Protein AF-A0A3S8RK87-F1 (afdb_monomer)

Organism: Nezara viridula (NCBI:txid85310)

pLDDT: mean 78.55, std 17.99, range [51.72, 95.88]

Mean predicted aligned error: 12.74 Å

Foldseek 3Di:
DPPVVVVVVVVVPPPPPPDDDDAADDDCQLVPADPDQPQGWDADPSNHIDRDDDDD

Solvent-accessible surface area (backbone atoms only — not comparable to full-atom values): 3788 Å² total; per-residue (Å²): 146,65,72,66,66,60,58,61,60,63,69,69,73,76,82,81,88,75,82,86,75,65,76,63,51,61,75,70,59,34,70,44,78,67,81,89,42,91,63,40,73,39,68,47,100,35,50,30,43,37,64,36,80,68,95,127

Radius of gyration: 21.1 Å; Cα contacts (8 Å, |Δi|>4): 49; chains: 1; bounding box: 42×39×50 Å

Structure (mmCIF, N/CA/C/O backbone):
data_AF-A0A3S8RK87-F1
#
_entry.id   AF-A0A3S8RK87-F1
#
loop_
_atom_site.group_PDB
_atom_site.id
_atom_site.type_symbol
_atom_site.label_atom_id
_atom_site.label_alt_id
_atom_site.label_comp_id
_atom_site.label_asym_id
_atom_site.label_entity_id
_atom_site.label_seq_id
_atom_site.pdbx_PDB_ins_code
_atom_site.Cartn_x
_atom_site.Cartn_y
_atom_site.Cartn_z
_atom_site.occupancy
_atom_site.B_iso_or_equiv
_atom_site.auth_seq_id
_atom_site.auth_comp_id
_atom_site.auth_asym_id
_atom_site.auth_atom_id
_atom_site.pdbx_PDB_model_num
ATOM 1 N N . MET A 1 1 ? 27.653 24.790 37.002 1.00 54.25 1 MET A N 1
ATOM 2 C CA . MET A 1 1 ? 27.634 25.565 35.740 1.00 54.25 1 MET A CA 1
ATOM 3 C C . MET A 1 1 ? 27.668 24.641 34.511 1.00 54.25 1 MET A C 1
ATOM 5 O O . MET A 1 1 ? 28.419 24.892 33.588 1.00 54.25 1 MET A O 1
ATOM 9 N N . PHE A 1 2 ? 26.870 23.563 34.502 1.00 56.25 2 PHE A N 1
ATOM 10 C CA . PHE A 1 2 ? 26.816 22.565 33.415 1.00 56.25 2 PHE A CA 1
ATOM 11 C C . PHE A 1 2 ? 25.413 21.969 33.090 1.00 56.25 2 PHE A C 1
ATOM 13 O O . PHE A 1 2 ? 25.367 21.039 32.292 1.00 56.25 2 PHE A O 1
ATOM 20 N N . PRO A 1 3 ? 24.251 22.438 33.617 1.00 54.47 3 PRO A N 1
ATOM 21 C CA . PRO A 1 3 ? 22.975 21.780 33.295 1.00 54.47 3 PRO A CA 1
ATOM 22 C C . PRO A 1 3 ? 22.392 22.200 31.934 1.00 54.47 3 PRO A C 1
ATOM 24 O O . PRO A 1 3 ? 21.551 21.497 31.388 1.00 54.47 3 PRO A O 1
ATOM 27 N N . CYS A 1 4 ? 22.838 23.327 31.365 1.00 54.81 4 CYS A N 1
ATOM 28 C CA . CYS A 1 4 ? 22.267 23.869 30.126 1.00 54.81 4 CYS A CA 1
ATOM 29 C C . CYS A 1 4 ? 22.731 23.097 28.874 1.00 54.81 4 CYS A C 1
ATOM 31 O O . CYS A 1 4 ? 21.969 22.918 27.929 1.00 54.81 4 CYS A O 1
ATOM 33 N N . PHE A 1 5 ? 23.966 22.581 28.887 1.00 55.12 5 PHE A N 1
ATOM 34 C CA . PHE A 1 5 ? 24.551 21.877 27.739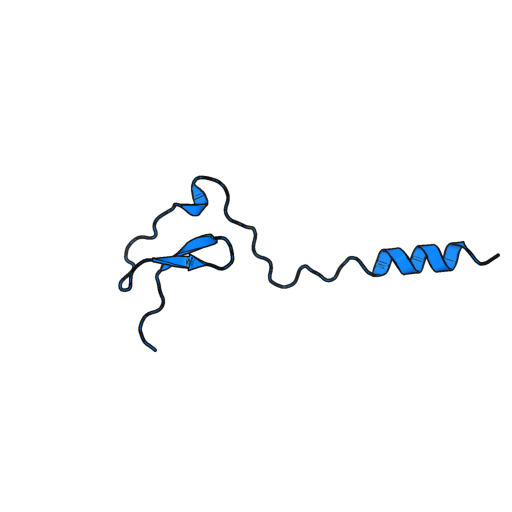 1.00 55.12 5 PHE A CA 1
ATOM 35 C C . PHE A 1 5 ? 23.910 20.497 27.508 1.00 55.12 5 PHE A C 1
ATOM 37 O O . PHE A 1 5 ? 23.700 20.086 26.372 1.00 55.12 5 PHE A O 1
ATOM 44 N N . LEU A 1 6 ? 23.529 19.814 28.594 1.00 56.81 6 LEU A N 1
ATOM 45 C CA . LEU A 1 6 ? 22.819 18.529 28.552 1.00 56.81 6 LEU A CA 1
ATOM 46 C C . LEU A 1 6 ? 21.379 18.664 28.036 1.00 56.81 6 LEU A C 1
ATOM 48 O O . LEU A 1 6 ? 20.873 17.754 27.387 1.00 56.81 6 LEU A O 1
ATOM 52 N N . LEU A 1 7 ? 20.738 19.809 28.283 1.00 56.72 7 LEU A N 1
ATOM 53 C CA . LEU A 1 7 ? 19.363 20.077 27.856 1.00 56.72 7 LEU A CA 1
ATOM 54 C C . LEU A 1 7 ? 19.266 20.345 26.345 1.00 56.72 7 LEU A C 1
ATOM 56 O O . LEU A 1 7 ? 18.311 19.911 25.711 1.00 56.72 7 LEU A O 1
ATOM 60 N N . LEU A 1 8 ? 20.280 20.986 25.752 1.00 56.91 8 LEU A N 1
ATOM 61 C CA . LEU A 1 8 ? 20.344 21.237 24.306 1.00 56.9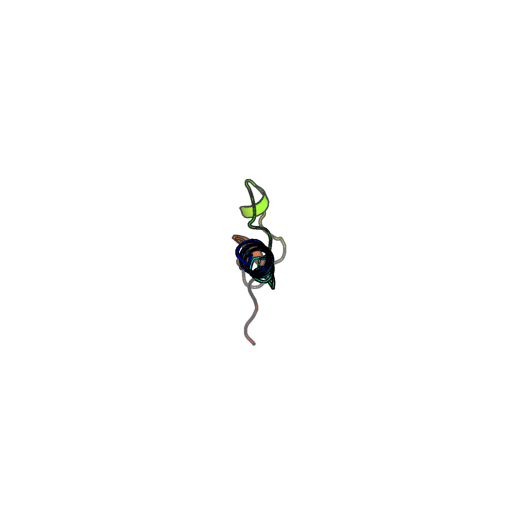1 8 LEU A CA 1
ATOM 62 C C . LEU A 1 8 ? 20.611 19.964 23.484 1.00 56.91 8 LEU A C 1
ATOM 64 O O . LEU A 1 8 ? 20.091 19.840 22.378 1.00 56.91 8 LEU A O 1
ATOM 68 N N . LEU A 1 9 ? 21.367 19.000 24.022 1.00 57.31 9 LEU A N 1
ATOM 69 C CA . LEU A 1 9 ? 21.666 17.744 23.323 1.00 57.31 9 LEU A CA 1
ATOM 70 C C . LEU A 1 9 ? 20.435 16.820 23.212 1.00 57.31 9 LEU A C 1
ATOM 72 O O . LEU A 1 9 ? 20.317 16.062 22.255 1.00 57.31 9 LEU A O 1
ATOM 76 N N . GLY A 1 10 ? 19.495 16.902 24.162 1.00 58.94 10 GLY A N 1
ATOM 77 C CA . GLY A 1 10 ? 18.295 16.058 24.186 1.00 58.94 10 GLY A CA 1
ATOM 78 C C . GLY A 1 10 ? 17.249 16.396 23.117 1.00 58.94 10 GLY A C 1
ATOM 79 O O . GLY A 1 10 ? 16.521 15.505 22.686 1.00 58.94 10 GLY A O 1
ATOM 80 N N . LEU A 1 11 ? 17.182 17.650 22.649 1.00 55.75 11 LEU A N 1
ATOM 81 C CA . LEU A 1 11 ? 16.218 18.054 21.613 1.00 55.75 11 LEU A CA 1
ATOM 82 C C . LEU A 1 11 ? 16.628 17.636 20.194 1.00 55.75 11 LEU A C 1
ATOM 84 O O . LEU A 1 11 ? 15.783 17.635 19.305 1.00 55.75 11 LEU A O 1
ATOM 88 N N . ALA A 1 12 ? 17.892 17.272 19.967 1.00 55.41 12 ALA A N 1
ATOM 89 C CA . ALA A 1 12 ? 18.373 16.894 18.639 1.00 55.41 12 ALA A CA 1
ATOM 90 C C . ALA A 1 12 ? 18.036 15.440 18.249 1.00 55.41 12 ALA A C 1
ATOM 92 O O . ALA A 1 12 ? 18.202 15.075 17.091 1.00 55.41 12 ALA A O 1
ATOM 93 N N . LEU A 1 13 ? 17.572 14.600 19.186 1.00 52.53 13 LEU A N 1
ATOM 94 C CA . LEU A 1 13 ? 17.346 13.167 18.937 1.00 52.53 13 LEU A CA 1
ATOM 95 C C . LEU A 1 13 ? 15.929 12.798 18.460 1.00 52.53 13 LEU A C 1
ATOM 97 O O . LEU A 1 13 ? 15.651 11.615 18.276 1.00 52.53 13 LEU A O 1
ATOM 101 N N . THR A 1 14 ? 15.019 13.752 18.249 1.00 54.41 14 THR A N 1
ATOM 102 C CA . THR A 1 14 ? 13.617 13.425 17.911 1.00 54.41 14 THR A CA 1
ATOM 103 C C . THR A 1 14 ? 13.263 13.526 16.427 1.00 54.41 14 THR A C 1
ATOM 105 O O . THR A 1 14 ? 12.108 13.303 16.072 1.00 54.41 14 THR A O 1
ATOM 108 N N . THR A 1 15 ? 14.213 13.817 15.535 1.00 58.59 15 THR A N 1
ATOM 109 C CA . THR A 1 15 ? 13.894 14.188 14.145 1.00 58.59 15 THR A CA 1
ATOM 110 C C . THR A 1 15 ? 14.327 13.172 13.091 1.00 58.59 15 THR A C 1
ATOM 112 O O . THR A 1 15 ? 14.768 13.587 12.036 1.00 58.59 15 THR A O 1
ATOM 115 N N . GLU A 1 16 ? 14.240 11.859 13.318 1.00 53.03 16 GLU A N 1
ATOM 116 C CA . GLU A 1 16 ? 14.690 10.888 12.294 1.00 53.03 16 GLU A CA 1
ATOM 117 C C . GLU A 1 16 ? 13.797 9.628 12.207 1.00 53.03 16 GLU A C 1
ATOM 119 O O . GLU A 1 16 ? 14.277 8.532 11.942 1.00 53.03 16 GLU A O 1
ATOM 124 N N . ALA A 1 17 ? 12.480 9.746 12.424 1.00 51.72 17 ALA A N 1
ATOM 125 C CA . ALA A 1 17 ? 11.532 8.632 12.229 1.00 51.72 17 ALA A CA 1
ATOM 126 C C . ALA A 1 17 ? 10.483 8.918 11.135 1.00 51.72 17 ALA A C 1
ATOM 128 O O . ALA A 1 17 ? 9.325 8.527 11.246 1.00 51.72 17 ALA A O 1
ATOM 129 N N . SER A 1 18 ? 10.855 9.652 10.083 1.00 52.06 18 SER A N 1
ATOM 130 C CA . SER A 1 18 ? 9.948 10.025 8.979 1.00 52.06 18 SER A CA 1
ATOM 131 C C . SER A 1 18 ? 10.489 9.652 7.600 1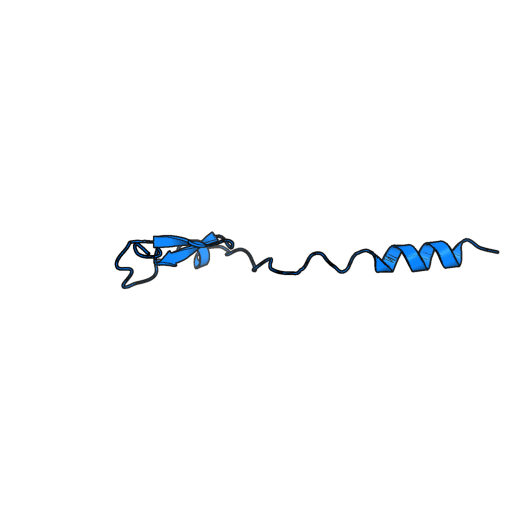.00 52.06 18 SER A C 1
ATOM 133 O O . SER A 1 18 ? 10.243 10.338 6.615 1.00 52.06 18 SER A O 1
ATOM 135 N N . PHE A 1 19 ? 11.207 8.538 7.509 1.00 52.41 19 PHE A N 1
ATOM 136 C CA . PHE A 1 19 ? 11.598 7.960 6.229 1.00 52.41 19 PHE A CA 1
ATOM 137 C C . PHE A 1 19 ? 10.611 6.825 5.907 1.00 52.41 19 PHE A C 1
ATOM 139 O O . PHE A 1 19 ? 10.658 5.780 6.542 1.00 52.41 19 PHE A O 1
ATOM 146 N N . TYR A 1 20 ? 9.708 7.043 4.942 1.00 57.84 20 TYR A N 1
ATOM 147 C CA . TYR A 1 20 ? 8.752 6.068 4.362 1.00 57.84 20 TYR A CA 1
ATOM 148 C C . TYR A 1 20 ? 7.407 5.807 5.061 1.00 57.84 20 TYR A C 1
ATOM 150 O O . TYR A 1 20 ? 6.694 4.890 4.657 1.00 57.84 20 TYR A O 1
ATOM 158 N N . MET A 1 21 ? 6.977 6.611 6.035 1.00 67.19 21 MET A N 1
ATOM 159 C CA . MET A 1 21 ? 5.585 6.519 6.495 1.00 67.19 21 MET A CA 1
ATOM 160 C C . MET A 1 21 ? 4.696 7.374 5.603 1.00 67.19 21 MET A C 1
ATOM 162 O O . MET A 1 21 ? 4.660 8.597 5.706 1.00 67.19 21 MET A O 1
ATOM 166 N N . CYS A 1 22 ? 4.002 6.725 4.679 1.00 80.62 22 CYS A N 1
ATOM 167 C CA . CYS A 1 22 ? 2.940 7.383 3.949 1.00 80.62 22 CYS A CA 1
ATOM 168 C C . CYS A 1 22 ? 1.801 7.798 4.890 1.00 80.62 22 CYS A C 1
ATOM 170 O O . CYS A 1 22 ? 1.585 7.201 5.946 1.00 80.62 22 CYS A O 1
ATOM 172 N N . THR A 1 23 ? 1.053 8.832 4.505 1.00 87.69 23 THR A N 1
ATOM 173 C CA . THR A 1 23 ? -0.122 9.252 5.269 1.00 87.69 23 THR A CA 1
ATOM 174 C C . THR A 1 23 ? -1.186 8.154 5.201 1.00 87.69 23 THR A C 1
ATOM 176 O O . THR A 1 23 ? -1.573 7.799 4.080 1.00 87.69 23 THR A O 1
ATOM 179 N N . PRO A 1 24 ? -1.661 7.627 6.348 1.00 90.00 24 PRO A N 1
ATOM 180 C CA . PRO A 1 24 ? -2.720 6.629 6.358 1.00 90.00 24 PRO A CA 1
ATOM 181 C C . PRO A 1 24 ? -3.972 7.201 5.698 1.00 90.00 24 PRO A C 1
ATOM 183 O O . PRO A 1 24 ? -4.289 8.383 5.871 1.00 90.00 24 PRO A O 1
ATOM 186 N N . CYS A 1 25 ? -4.675 6.366 4.939 1.00 92.19 25 CYS A N 1
ATOM 187 C CA . CYS A 1 25 ? -5.934 6.763 4.324 1.00 92.19 25 CYS A CA 1
ATOM 188 C C . CYS A 1 25 ? -6.967 7.132 5.402 1.00 92.19 25 CYS A C 1
ATOM 190 O O . CYS A 1 25 ? -6.899 6.668 6.547 1.00 92.19 25 CYS A O 1
ATOM 192 N N . ARG A 1 26 ? -7.939 7.980 5.051 1.00 92.44 26 ARG A N 1
ATOM 193 C CA . ARG A 1 26 ? -8.982 8.409 5.989 1.00 92.44 26 ARG A CA 1
ATOM 194 C C . ARG A 1 26 ? -10.355 8.435 5.334 1.00 92.44 26 ARG A C 1
ATOM 196 O O . ARG A 1 26 ? -10.537 9.052 4.290 1.00 92.44 26 ARG A O 1
ATOM 203 N N . GLY A 1 27 ? -11.331 7.844 6.023 1.00 92.38 27 GLY A N 1
ATOM 204 C CA . GLY A 1 27 ? -12.722 7.829 5.576 1.00 92.38 27 GLY A CA 1
ATOM 205 C C . GLY A 1 27 ? -12.861 7.123 4.231 1.00 92.38 27 GLY A C 1
ATOM 206 O O . GLY A 1 27 ? -12.253 6.079 4.019 1.00 92.38 27 GLY A O 1
ATOM 207 N N . GLU A 1 28 ? -13.620 7.729 3.323 1.00 92.94 28 GLU A N 1
ATOM 208 C CA . GLU A 1 28 ? -13.968 7.147 2.021 1.00 92.94 28 GLU A CA 1
ATOM 209 C C . GLU A 1 28 ? -12.752 6.903 1.113 1.00 92.94 28 GLU A C 1
ATOM 211 O O . GLU A 1 28 ? -12.803 6.018 0.266 1.00 92.94 28 GLU A O 1
ATOM 216 N N . GLU A 1 29 ? -11.628 7.605 1.323 1.00 90.88 29 GLU A N 1
ATOM 217 C CA . GLU A 1 29 ? -10.379 7.365 0.576 1.00 90.88 29 GLU A CA 1
ATOM 218 C C . GLU A 1 29 ? -9.888 5.912 0.723 1.00 90.88 29 GLU A C 1
ATOM 220 O O . GLU A 1 29 ? -9.300 5.355 -0.202 1.00 90.88 29 GLU A O 1
ATOM 225 N N . CYS A 1 30 ? -10.146 5.277 1.871 1.00 90.1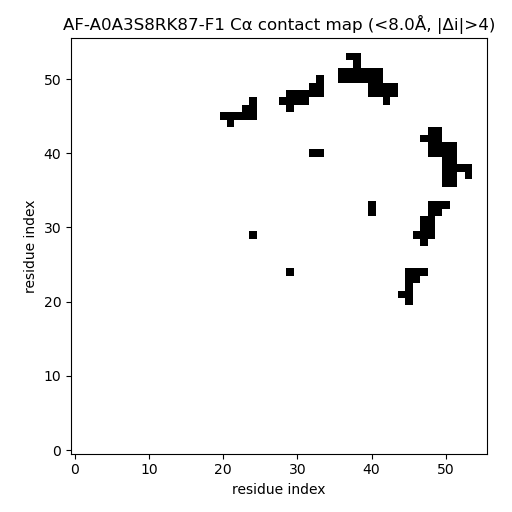9 30 CYS A N 1
ATOM 226 C CA . CYS A 1 30 ? -9.736 3.899 2.145 1.00 90.19 30 CYS A CA 1
ATOM 227 C C . CYS A 1 30 ? -10.544 2.840 1.379 1.00 90.19 30 CYS A C 1
ATOM 229 O O . CYS A 1 30 ? -10.118 1.681 1.328 1.00 90.19 30 CYS A O 1
ATOM 231 N N . ASP A 1 31 ? -11.699 3.225 0.833 1.00 93.94 31 ASP A N 1
ATOM 232 C CA . ASP A 1 31 ? -12.671 2.342 0.183 1.00 93.94 31 ASP A CA 1
ATOM 233 C C . ASP A 1 31 ? -12.898 2.715 -1.291 1.00 93.94 31 ASP A C 1
ATOM 235 O O . ASP A 1 31 ? -13.748 2.128 -1.961 1.00 93.94 31 ASP A O 1
ATOM 239 N N . LEU A 1 32 ? -12.108 3.652 -1.829 1.00 94.69 32 LEU A N 1
ATOM 240 C CA . LEU A 1 32 ? -12.076 3.949 -3.258 1.00 94.69 32 LEU A CA 1
ATOM 241 C C . LEU A 1 32 ? -11.558 2.731 -4.026 1.00 94.69 32 LEU A C 1
ATOM 243 O O . LEU A 1 32 ? -10.379 2.394 -3.953 1.00 94.69 32 LEU A O 1
ATOM 247 N N . ILE A 1 33 ? -12.446 2.075 -4.772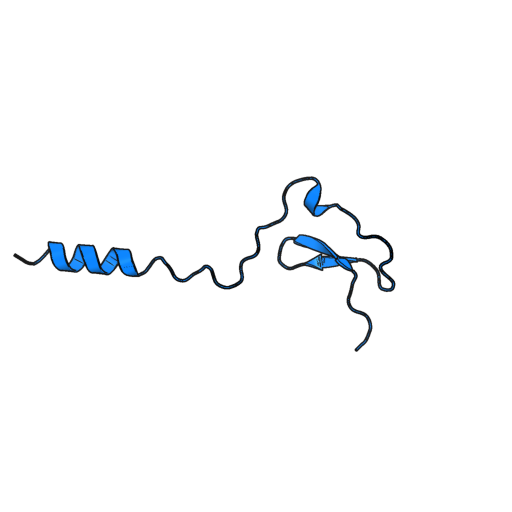 1.00 94.06 33 ILE A N 1
ATOM 248 C CA . ILE A 1 33 ? -12.110 0.893 -5.566 1.00 94.06 33 ILE A CA 1
ATOM 249 C C . ILE A 1 33 ? -11.474 1.349 -6.890 1.00 94.06 33 ILE A C 1
ATOM 251 O O . ILE A 1 33 ? -12.146 2.018 -7.677 1.00 94.06 33 ILE A O 1
ATOM 255 N N . PRO A 1 34 ? -10.205 0.997 -7.170 1.00 92.06 34 PRO A N 1
ATOM 256 C CA . PRO A 1 34 ? -9.574 1.307 -8.447 1.00 92.06 34 PRO A CA 1
ATOM 257 C C . PRO A 1 34 ? -10.198 0.498 -9.592 1.00 92.06 34 PRO A C 1
ATOM 259 O O . PRO A 1 34 ? -10.460 -0.701 -9.466 1.00 92.06 34 PRO A O 1
ATOM 262 N N . GLU A 1 35 ? -10.413 1.153 -10.732 1.00 94.19 35 GLU A N 1
ATOM 263 C CA . GLU A 1 35 ? -10.977 0.523 -11.929 1.00 94.19 35 GLU A CA 1
ATOM 264 C C . GLU A 1 35 ? -9.892 -0.147 -12.788 1.00 94.19 35 GLU A C 1
ATOM 266 O O . GLU A 1 35 ? -8.737 0.277 -12.814 1.00 94.19 35 GLU A O 1
ATOM 271 N N . GLY A 1 36 ? -10.261 -1.201 -13.525 1.00 93.25 36 GLY A N 1
ATOM 272 C CA . GLY A 1 36 ? -9.367 -1.834 -14.505 1.00 93.25 36 GLY A CA 1
ATOM 273 C C . GLY A 1 36 ? -8.277 -2.744 -13.924 1.00 93.25 36 GLY A C 1
ATOM 274 O O . GLY A 1 36 ? -7.330 -3.091 -14.631 1.00 93.25 36 GLY A O 1
ATOM 275 N N . CYS A 1 37 ? -8.386 -3.168 -12.662 1.00 94.12 37 CYS A N 1
ATOM 276 C CA . CYS A 1 37 ? -7.406 -4.069 -12.060 1.00 94.12 37 CYS A CA 1
ATOM 277 C C . CYS A 1 37 ? -7.548 -5.515 -12.570 1.00 94.12 37 CYS A C 1
ATOM 279 O O . CYS A 1 37 ? -8.422 -6.261 -12.131 1.00 94.12 37 CYS A O 1
ATOM 281 N N . LEU A 1 38 ? -6.635 -5.934 -13.453 1.00 94.88 38 LEU A N 1
ATOM 282 C CA . LEU A 1 38 ? -6.619 -7.272 -14.071 1.00 94.88 38 LEU A CA 1
ATOM 283 C C . LEU A 1 38 ? -6.490 -8.429 -13.066 1.00 94.88 38 LEU A C 1
ATOM 285 O O . LEU A 1 38 ? -7.012 -9.513 -13.309 1.00 94.88 38 LEU A O 1
ATOM 289 N N . TYR A 1 39 ? -5.806 -8.197 -11.943 1.00 94.62 39 TYR A N 1
ATOM 290 C CA . TYR A 1 39 ? -5.510 -9.212 -10.924 1.00 94.62 39 TYR A CA 1
ATOM 291 C C . TYR A 1 39 ? -6.266 -8.978 -9.605 1.00 94.62 39 TYR A C 1
ATOM 293 O O . TYR A 1 39 ? -5.920 -9.551 -8.575 1.00 94.62 39 TYR A O 1
ATOM 301 N N . GLY A 1 40 ? -7.304 -8.134 -9.621 1.00 94.62 40 GLY A N 1
ATOM 302 C CA . GLY A 1 40 ? -8.034 -7.723 -8.420 1.00 94.62 40 GLY A CA 1
ATOM 303 C C . GLY A 1 40 ? -7.340 -6.602 -7.640 1.00 94.62 40 GLY A C 1
ATOM 304 O O . GLY A 1 40 ? -6.420 -5.952 -8.138 1.00 94.62 40 GLY A O 1
ATOM 305 N N . THR A 1 41 ? -7.809 -6.347 -6.419 1.00 95.81 41 THR A N 1
ATOM 306 C CA . THR A 1 41 ? -7.378 -5.216 -5.580 1.00 95.81 41 THR A CA 1
ATOM 307 C C . THR A 1 41 ? -6.769 -5.6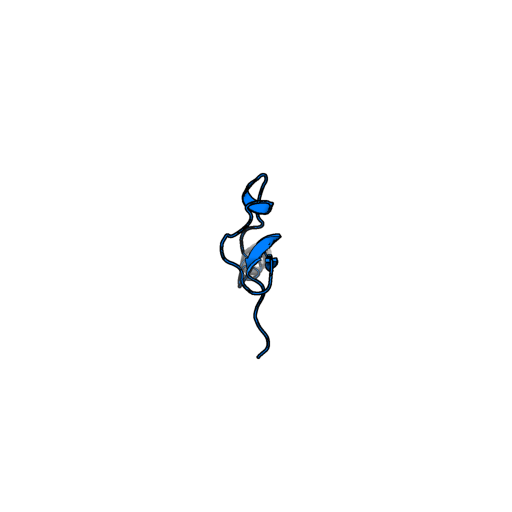78 -4.259 1.00 95.81 41 THR A C 1
ATOM 309 O O . THR A 1 41 ? -7.263 -6.626 -3.650 1.00 95.81 41 THR A O 1
ATOM 312 N N . VAL A 1 42 ? -5.749 -4.970 -3.776 1.00 95.50 42 VAL A N 1
ATOM 313 C CA . VAL A 1 42 ? -5.083 -5.187 -2.480 1.00 95.50 42 VAL A CA 1
ATOM 314 C C . VAL A 1 42 ? -4.974 -3.875 -1.709 1.00 95.50 42 VAL A C 1
ATOM 316 O O . VAL A 1 42 ? -5.097 -2.804 -2.296 1.00 95.50 42 VAL A O 1
ATOM 319 N N . ARG A 1 43 ? -4.747 -3.940 -0.392 1.00 93.38 43 ARG A N 1
ATOM 320 C CA . ARG A 1 43 ? -4.458 -2.741 0.406 1.00 93.38 43 ARG A CA 1
ATOM 321 C C . ARG A 1 43 ? -2.963 -2.437 0.381 1.00 93.38 43 ARG A C 1
ATOM 323 O O . ARG A 1 43 ? -2.151 -3.331 0.612 1.00 93.38 43 ARG A O 1
ATOM 330 N N . ASP A 1 44 ? -2.618 -1.187 0.106 1.00 91.69 44 ASP A N 1
ATOM 331 C CA . ASP A 1 44 ? -1.247 -0.692 0.182 1.00 91.69 44 ASP A CA 1
ATOM 332 C C . ASP A 1 44 ? -0.804 -0.486 1.652 1.00 91.69 44 ASP A C 1
ATOM 334 O O . ASP A 1 44 ? -1.604 -0.628 2.581 1.00 91.69 44 ASP A O 1
ATOM 338 N N . ALA A 1 45 ? 0.463 -0.127 1.880 1.00 90.12 45 ALA A N 1
ATOM 339 C CA . ALA A 1 45 ? 1.008 0.129 3.219 1.00 90.12 45 ALA A CA 1
ATOM 340 C C . ALA A 1 45 ? 0.260 1.232 3.999 1.00 90.12 45 ALA A C 1
ATOM 342 O O . ALA A 1 45 ? 0.258 1.223 5.229 1.00 90.12 45 ALA A O 1
ATOM 343 N N . CYS A 1 46 ? -0.397 2.158 3.300 1.00 90.88 46 CYS A N 1
ATOM 344 C CA . CYS A 1 46 ? -1.201 3.241 3.868 1.00 90.88 46 CYS A CA 1
ATOM 345 C C . CYS A 1 46 ? -2.681 2.873 4.047 1.00 90.88 46 CYS A C 1
ATOM 347 O O . CYS A 1 46 ? -3.457 3.695 4.539 1.00 90.88 46 CYS A O 1
ATOM 349 N N . GLY A 1 47 ? -3.086 1.673 3.622 1.00 91.88 47 GLY A N 1
ATOM 350 C CA . GLY A 1 47 ? -4.450 1.165 3.723 1.00 91.88 47 GLY A CA 1
ATOM 351 C C . GLY A 1 47 ? -5.366 1.471 2.535 1.00 91.88 47 GLY A C 1
ATOM 352 O O . GLY A 1 47 ? -6.530 1.073 2.596 1.00 91.88 47 GLY A O 1
ATOM 353 N N . ARG A 1 48 ? -4.896 2.121 1.460 1.00 93.81 48 ARG A N 1
ATOM 354 C CA . ARG A 1 48 ? -5.701 2.401 0.255 1.00 93.81 48 ARG A CA 1
ATOM 355 C C . ARG A 1 48 ? -5.832 1.153 -0.606 1.00 93.81 48 ARG A C 1
ATOM 357 O O . ARG A 1 48 ? -4.920 0.329 -0.652 1.00 93.81 48 ARG A O 1
ATOM 364 N N . LEU A 1 49 ? -6.946 1.025 -1.322 1.00 95.31 49 LEU A N 1
ATOM 365 C CA . LEU A 1 49 ? -7.114 -0.023 -2.327 1.00 95.31 49 LEU A CA 1
ATOM 366 C C . LEU A 1 49 ? -6.320 0.325 -3.593 1.00 95.31 49 LEU A C 1
ATOM 368 O O . LEU A 1 49 ? -6.496 1.385 -4.188 1.00 95.31 49 LEU A O 1
ATOM 372 N N . VAL A 1 50 ? -5.451 -0.589 -4.012 1.00 94.88 50 VAL A N 1
ATOM 373 C CA . VAL A 1 50 ? -4.624 -0.497 -5.223 1.00 94.88 50 VAL A CA 1
ATOM 374 C C . VAL A 1 50 ? -4.749 -1.786 -6.035 1.00 94.88 50 VAL A C 1
ATOM 376 O O . VAL A 1 50 ? -5.158 -2.821 -5.506 1.00 94.88 50 VAL A O 1
ATOM 379 N N . CYS A 1 51 ? -4.410 -1.756 -7.325 1.00 95.88 51 CYS A N 1
ATOM 380 C CA . CYS A 1 51 ? -4.407 -2.978 -8.131 1.00 95.88 51 CYS A CA 1
ATOM 381 C C . CYS A 1 51 ? -3.345 -3.968 -7.632 1.00 95.88 51 CYS A C 1
ATOM 383 O O . CYS A 1 51 ? -2.214 -3.583 -7.333 1.00 95.88 51 CYS A O 1
ATOM 385 N N . ALA A 1 52 ? -3.704 -5.250 -7.573 1.00 95.19 52 ALA A N 1
ATOM 386 C CA . ALA A 1 52 ? -2.775 -6.319 -7.245 1.00 95.19 52 ALA A CA 1
ATOM 387 C C .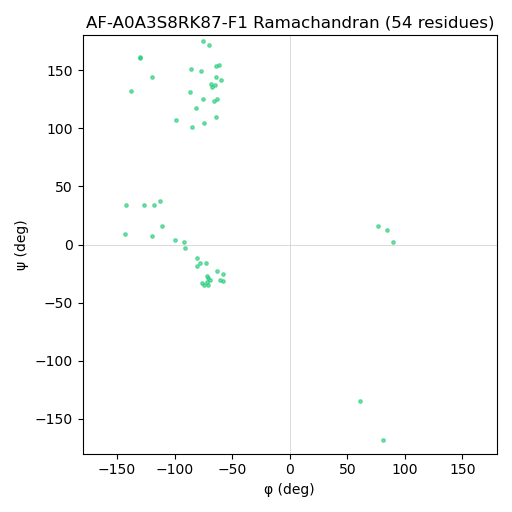 ALA A 1 52 ? -1.684 -6.445 -8.319 1.00 95.19 52 ALA A C 1
ATOM 389 O O . ALA A 1 52 ? -1.947 -6.291 -9.517 1.00 95.19 52 ALA A O 1
ATOM 390 N N . ALA A 1 53 ? -0.465 -6.766 -7.886 1.00 93.38 53 ALA A N 1
ATOM 391 C CA . ALA A 1 53 ? 0.602 -7.137 -8.802 1.00 93.38 53 ALA A CA 1
ATOM 392 C C . ALA A 1 53 ? 0.268 -8.479 -9.472 1.00 93.38 53 ALA A C 1
ATOM 394 O O . ALA A 1 53 ? -0.183 -9.419 -8.814 1.00 93.38 53 ALA A O 1
ATOM 395 N N . GLY A 1 54 ? 0.478 -8.549 -10.786 1.00 91.44 54 GLY A N 1
ATOM 396 C CA . GLY A 1 54 ? 0.373 -9.797 -11.533 1.00 91.44 54 GLY A CA 1
ATOM 397 C C . GLY A 1 54 ? 1.515 -10.766 -11.208 1.00 91.44 54 GLY A C 1
ATOM 398 O O . 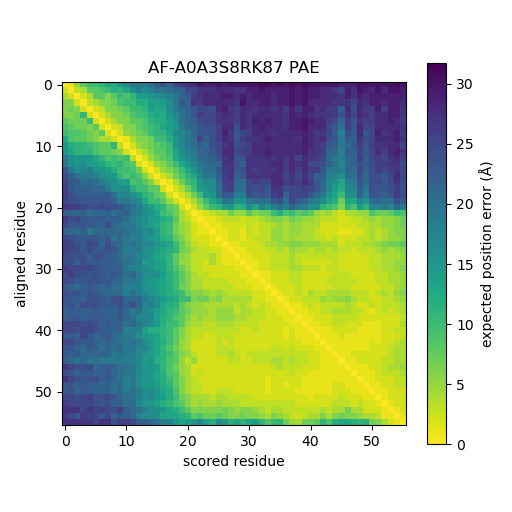GLY A 1 54 ? 2.470 -10.392 -10.530 1.00 91.44 54 GLY A O 1
ATOM 399 N N . PRO A 1 55 ? 1.441 -12.009 -11.701 1.00 91.81 55 PRO A N 1
ATOM 400 C CA . PRO A 1 55 ? 2.505 -12.991 -11.523 1.00 91.81 55 PRO A CA 1
ATOM 401 C C . PRO A 1 55 ? 3.808 -12.528 -12.200 1.00 91.81 55 PRO A C 1
ATOM 403 O O . PRO A 1 55 ? 3.808 -12.239 -13.399 1.00 91.81 55 PRO A O 1
ATOM 406 N N . GLY A 1 56 ? 4.903 -12.479 -11.432 1.00 75.44 56 GLY A N 1
ATOM 407 C CA . GLY A 1 56 ? 6.247 -12.077 -11.868 1.00 75.44 56 GLY A CA 1
ATOM 408 C C . GLY A 1 56 ? 7.261 -12.131 -10.735 1.00 75.44 56 GLY A C 1
ATOM 409 O O . GLY A 1 56 ? 6.918 -11.649 -9.634 1.00 75.44 56 GLY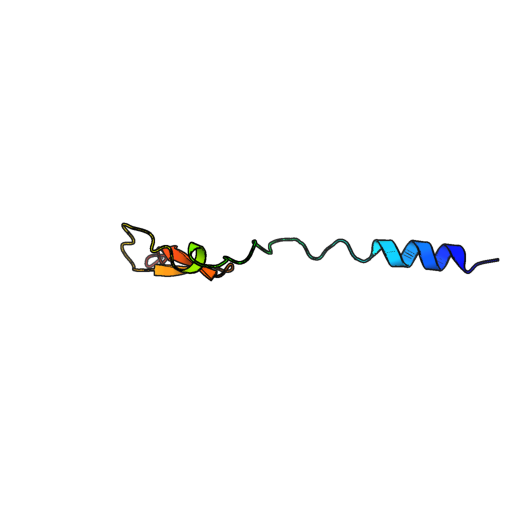 A O 1
#

Secondary structure (DSSP, 8-state):
--HHHHHHHHGGGSS---SS-PPPP-GGGGG-PPTT-TT-EEE-TTS-EEEPPPP-

Sequence (56 aa):
MFPCFLLLLGLALTTEASFYMCTPCRGEECDLIPEGCLYGTVRDACGRLVCAAGPG